Protein AF-A0A357FZE7-F1 (afdb_monomer_lite)

pLDDT: mean 72.86, std 17.56, range [36.0, 97.06]

Structure (mmCIF, N/CA/C/O backbone):
data_AF-A0A357FZE7-F1
#
_entry.id   AF-A0A357FZE7-F1
#
loop_
_atom_site.group_PDB
_atom_site.id
_atom_site.type_symbol
_atom_site.label_atom_id
_atom_site.label_alt_id
_atom_site.label_comp_id
_atom_site.label_asym_id
_atom_site.label_entity_id
_atom_site.label_seq_id
_atom_site.pdbx_PDB_ins_code
_atom_site.Cartn_x
_atom_site.Cartn_y
_atom_site.Cartn_z
_atom_site.occupancy
_atom_site.B_iso_or_equiv
_atom_site.auth_seq_id
_atom_site.auth_comp_id
_atom_site.auth_asym_id
_atom_site.auth_atom_id
_atom_site.pdbx_PDB_model_num
ATOM 1 N N . MET A 1 1 ? 42.987 17.167 9.213 1.00 36.00 1 MET A N 1
ATOM 2 C CA . MET A 1 1 ? 42.864 17.053 7.745 1.00 36.00 1 MET A CA 1
ATOM 3 C C . MET A 1 1 ? 42.059 15.797 7.458 1.00 36.00 1 MET A C 1
ATOM 5 O O . MET A 1 1 ? 42.208 14.826 8.185 1.00 36.00 1 MET A O 1
ATOM 9 N N . VAL A 1 2 ? 41.123 15.927 6.527 1.00 38.34 2 VAL A N 1
ATOM 10 C CA . VAL A 1 2 ? 39.913 15.124 6.297 1.00 38.34 2 VAL A CA 1
ATOM 11 C C . VAL A 1 2 ? 40.168 13.682 5.820 1.00 38.34 2 VAL A C 1
ATOM 13 O O . VAL A 1 2 ? 41.115 13.432 5.087 1.00 38.34 2 VAL A O 1
ATOM 16 N N . ALA A 1 3 ? 39.237 12.813 6.241 1.00 40.69 3 ALA A N 1
ATOM 17 C CA . ALA A 1 3 ? 38.746 11.550 5.673 1.00 40.69 3 ALA A CA 1
ATOM 18 C C . ALA A 1 3 ? 39.696 10.358 5.477 1.00 40.69 3 ALA A C 1
ATOM 20 O O . ALA A 1 3 ? 40.492 10.289 4.544 1.00 40.69 3 ALA A O 1
ATOM 21 N N . GLY A 1 4 ? 39.437 9.317 6.276 1.00 41.00 4 GLY A N 1
ATOM 22 C CA . GLY A 1 4 ? 39.630 7.943 5.838 1.00 41.00 4 GLY A CA 1
ATOM 23 C C . GLY A 1 4 ? 38.726 7.664 4.640 1.00 41.00 4 GLY A C 1
ATOM 24 O O . GLY A 1 4 ? 37.507 7.635 4.771 1.00 41.00 4 GLY A O 1
ATOM 25 N N . SER A 1 5 ? 39.339 7.473 3.475 1.00 43.38 5 SER A N 1
ATOM 26 C CA . SER A 1 5 ? 38.671 6.906 2.306 1.00 43.38 5 SER A CA 1
ATOM 27 C C . SER A 1 5 ? 38.601 5.399 2.513 1.00 43.38 5 SER A C 1
ATOM 29 O O . SER A 1 5 ? 39.506 4.654 2.140 1.00 43.38 5 SER A O 1
ATOM 31 N N . LYS A 1 6 ? 37.562 4.963 3.225 1.00 52.22 6 LYS A N 1
ATOM 32 C CA . LYS A 1 6 ? 37.144 3.568 3.216 1.00 52.22 6 LYS A CA 1
ATOM 33 C C . LYS A 1 6 ? 36.610 3.343 1.807 1.00 52.22 6 LYS A C 1
ATOM 35 O O . LYS A 1 6 ? 35.671 4.020 1.414 1.00 52.22 6 LYS A O 1
ATOM 40 N N . ASN A 1 7 ? 37.313 2.510 1.051 1.00 50.31 7 ASN A N 1
ATOM 41 C CA . ASN A 1 7 ? 36.949 2.063 -0.281 1.00 50.31 7 ASN A CA 1
ATOM 42 C C . ASN A 1 7 ? 35.479 1.618 -0.240 1.00 50.31 7 ASN A C 1
ATOM 44 O O . ASN A 1 7 ? 35.165 0.569 0.319 1.00 50.31 7 ASN A O 1
ATOM 48 N N . GLU A 1 8 ? 34.575 2.465 -0.724 1.00 55.72 8 GLU A N 1
ATOM 49 C CA . GLU A 1 8 ? 33.222 2.062 -1.076 1.00 55.72 8 GLU A CA 1
ATOM 50 C C . GLU A 1 8 ? 33.379 1.252 -2.362 1.00 55.72 8 GLU A C 1
ATOM 52 O O . GLU A 1 8 ? 33.256 1.762 -3.471 1.00 55.72 8 GLU A O 1
ATOM 57 N N . GLU A 1 9 ? 33.787 -0.007 -2.191 1.00 58.22 9 GLU A N 1
ATOM 58 C CA . GLU A 1 9 ? 33.550 -1.061 -3.165 1.00 58.22 9 GLU A CA 1
ATOM 59 C C . GLU A 1 9 ? 32.039 -1.094 -3.381 1.00 58.22 9 GLU A C 1
ATOM 61 O O . GLU A 1 9 ? 31.294 -1.707 -2.615 1.00 58.22 9 GLU A O 1
ATOM 66 N N . GLU A 1 10 ? 31.572 -0.376 -4.405 1.00 56.56 10 GLU A N 1
ATOM 67 C CA . GLU A 1 10 ? 30.361 -0.789 -5.095 1.00 56.56 10 GLU A CA 1
ATOM 68 C C . GLU A 1 10 ? 30.572 -2.277 -5.402 1.00 56.56 10 GLU A C 1
ATOM 70 O O . GLU A 1 10 ? 31.547 -2.605 -6.090 1.00 56.56 10 GLU A O 1
ATOM 75 N N . PRO A 1 11 ? 29.771 -3.184 -4.811 1.00 74.62 11 PRO A N 1
ATOM 76 C CA . PRO A 1 11 ? 30.021 -4.609 -4.935 1.00 74.62 11 PRO A CA 1
ATOM 77 C C . PRO A 1 11 ? 30.108 -4.945 -6.418 1.00 74.62 11 PRO A C 1
ATOM 79 O O . PRO A 1 11 ? 29.255 -4.531 -7.211 1.00 74.62 11 PRO A O 1
ATOM 82 N N . SER A 1 12 ? 31.171 -5.655 -6.800 1.00 82.44 12 SER A N 1
ATOM 83 C CA . SER A 1 12 ? 31.382 -6.013 -8.196 1.00 82.44 12 SER A CA 1
ATOM 84 C C . SER A 1 12 ? 30.166 -6.802 -8.674 1.00 82.44 12 SER A C 1
ATOM 86 O O . SER A 1 12 ? 29.593 -7.605 -7.937 1.00 82.44 12 SER A O 1
ATOM 88 N N . ILE A 1 13 ? 29.753 -6.597 -9.922 1.00 82.56 13 ILE A N 1
ATOM 89 C CA . ILE A 1 13 ? 28.604 -7.285 -10.532 1.00 82.56 13 ILE A CA 1
ATOM 90 C C . ILE A 1 13 ? 28.654 -8.806 -10.320 1.00 82.56 13 ILE A C 1
ATOM 92 O O . ILE A 1 13 ? 27.622 -9.446 -10.134 1.00 82.56 13 ILE A O 1
ATOM 96 N N . GLU A 1 14 ? 29.847 -9.388 -10.278 1.00 87.88 14 GLU A N 1
ATOM 97 C CA . GLU A 1 14 ? 30.052 -10.813 -10.023 1.00 87.88 14 GLU A CA 1
ATOM 98 C C . GLU A 1 14 ? 29.736 -11.213 -8.573 1.00 87.88 14 GLU A C 1
ATOM 100 O O . GLU A 1 14 ? 29.207 -12.299 -8.340 1.00 87.88 14 GLU A O 1
ATOM 105 N N . GLU A 1 15 ? 29.985 -10.335 -7.600 1.00 87.19 15 GLU A N 1
ATOM 106 C CA . GLU A 1 15 ? 29.626 -10.526 -6.189 1.00 87.19 15 GLU A CA 1
ATOM 107 C C . GLU A 1 15 ? 28.119 -10.402 -5.987 1.00 87.19 15 GLU A C 1
ATOM 109 O O . GLU A 1 15 ? 27.525 -11.223 -5.289 1.00 87.19 15 GLU A O 1
ATOM 114 N N . ILE A 1 16 ? 27.483 -9.439 -6.665 1.00 88.50 16 ILE A N 1
ATOM 115 C CA . ILE A 1 16 ? 26.022 -9.284 -6.669 1.00 88.50 16 ILE A CA 1
ATOM 116 C C . ILE A 1 16 ? 25.369 -10.554 -7.235 1.00 88.50 16 ILE A C 1
ATOM 118 O O . ILE A 1 16 ? 24.461 -11.119 -6.622 1.00 88.50 16 ILE A O 1
ATOM 122 N N . LEU A 1 17 ? 25.858 -11.059 -8.371 1.00 89.50 17 LEU A N 1
ATOM 123 C CA . LEU A 1 17 ? 25.337 -12.282 -8.991 1.00 89.50 17 LEU A CA 1
ATOM 124 C C . LEU A 1 17 ? 25.625 -13.534 -8.150 1.00 89.50 17 LEU A C 1
ATOM 126 O O . LEU A 1 17 ? 24.790 -14.439 -8.086 1.00 89.50 17 LEU A O 1
ATOM 130 N N . SER A 1 18 ? 26.770 -13.579 -7.469 1.00 91.00 18 SER A N 1
ATOM 131 C CA . SER A 1 18 ? 27.118 -14.672 -6.555 1.00 91.00 18 SER A CA 1
ATOM 132 C C . SER A 1 18 ? 26.248 -14.663 -5.296 1.00 91.00 18 SER A C 1
ATOM 134 O O . SER A 1 18 ? 25.786 -15.723 -4.876 1.00 91.00 18 SER A O 1
ATOM 136 N N . SER A 1 19 ? 25.950 -13.482 -4.744 1.00 89.75 19 SER A N 1
ATOM 137 C CA . SER A 1 19 ? 25.067 -13.303 -3.586 1.00 89.75 19 SER A CA 1
ATOM 138 C C . SER A 1 19 ? 23.631 -13.728 -3.905 1.00 89.75 19 SER A C 1
ATOM 140 O O . SER A 1 19 ? 23.044 -14.513 -3.163 1.00 89.75 19 SER A O 1
ATOM 142 N N . ILE A 1 20 ? 23.099 -13.326 -5.067 1.00 89.31 20 ILE A N 1
ATOM 143 C CA . ILE A 1 20 ? 21.776 -13.766 -5.540 1.00 89.31 20 ILE A CA 1
ATOM 144 C C . ILE A 1 20 ? 21.744 -15.290 -5.735 1.00 89.31 20 ILE A C 1
ATOM 146 O O . ILE A 1 20 ? 20.798 -15.948 -5.304 1.00 89.31 20 ILE A O 1
ATOM 150 N N . ARG A 1 21 ? 22.783 -15.881 -6.341 1.00 87.88 21 ARG A N 1
ATOM 151 C CA . ARG A 1 21 ? 22.852 -17.335 -6.563 1.00 87.88 21 ARG A CA 1
ATOM 152 C C . ARG A 1 21 ? 22.911 -18.126 -5.254 1.00 87.88 21 ARG A C 1
ATOM 154 O O . ARG A 1 21 ? 22.311 -19.198 -5.175 1.00 87.88 21 ARG A O 1
ATOM 161 N N . GLN A 1 22 ? 23.616 -17.613 -4.248 1.00 87.44 22 GLN A N 1
ATOM 162 C CA . GLN A 1 22 ? 23.701 -18.241 -2.934 1.00 87.44 22 GLN A CA 1
ATOM 163 C C . GLN A 1 22 ? 22.361 -18.181 -2.194 1.00 87.44 22 GLN A C 1
ATOM 165 O O . GLN A 1 22 ? 21.927 -19.212 -1.697 1.00 87.44 22 GLN A O 1
ATOM 170 N N . ILE A 1 23 ? 21.672 -17.032 -2.199 1.00 88.50 23 ILE A N 1
ATOM 171 C CA . ILE A 1 23 ? 20.349 -16.876 -1.565 1.00 88.50 23 ILE A CA 1
ATOM 172 C C . ILE A 1 23 ? 19.327 -17.848 -2.178 1.00 88.50 23 ILE A C 1
ATOM 174 O O . ILE A 1 23 ? 18.590 -18.498 -1.448 1.00 88.50 23 ILE A O 1
ATOM 178 N N . ILE A 1 24 ? 19.313 -18.005 -3.508 1.00 82.81 24 ILE A N 1
ATOM 179 C CA . ILE A 1 24 ? 18.380 -18.922 -4.192 1.00 82.81 24 ILE A CA 1
ATOM 180 C C . ILE A 1 24 ? 18.718 -20.395 -3.911 1.00 82.81 24 ILE A C 1
ATOM 182 O O . ILE A 1 24 ? 17.821 -21.222 -3.791 1.00 82.81 24 ILE A O 1
ATOM 186 N N . SER A 1 25 ? 20.006 -20.736 -3.807 1.00 80.50 25 SER A N 1
ATOM 187 C CA . SER A 1 25 ? 20.424 -22.120 -3.529 1.00 80.50 25 SER A CA 1
ATOM 188 C C . SER A 1 25 ? 20.168 -22.530 -2.073 1.00 80.50 25 SER A C 1
ATOM 190 O O . SER A 1 25 ? 19.956 -23.710 -1.810 1.00 80.50 25 SER A O 1
ATOM 192 N N . ASP A 1 26 ? 20.205 -21.576 -1.140 1.00 75.44 26 ASP A N 1
ATOM 193 C CA . ASP A 1 26 ? 19.901 -21.786 0.282 1.00 75.44 26 ASP A CA 1
ATOM 194 C C . ASP A 1 26 ? 18.382 -21.947 0.517 1.00 75.44 26 ASP A C 1
ATOM 196 O O . ASP A 1 26 ? 17.966 -22.780 1.319 1.00 75.44 26 ASP A O 1
ATOM 200 N N . ASP A 1 27 ? 17.551 -21.229 -0.254 1.00 63.38 27 ASP A N 1
ATOM 201 C CA . ASP A 1 27 ? 16.077 -21.273 -0.180 1.00 63.38 27 ASP A CA 1
ATOM 202 C C . ASP A 1 27 ? 15.467 -22.561 -0.785 1.00 63.38 27 ASP A C 1
ATOM 204 O O . ASP A 1 27 ? 14.473 -23.076 -0.275 1.00 63.38 27 ASP A O 1
ATOM 208 N N . ASP A 1 28 ? 16.085 -23.153 -1.818 1.00 56.41 28 ASP A N 1
ATOM 209 C CA . ASP A 1 28 ? 15.615 -24.412 -2.440 1.00 56.41 28 ASP A CA 1
ATOM 210 C C . ASP A 1 28 ? 15.961 -25.664 -1.596 1.00 56.41 28 ASP A C 1
ATOM 212 O O . ASP A 1 28 ? 15.356 -26.726 -1.743 1.00 56.41 28 ASP A O 1
ATOM 216 N N . ALA A 1 29 ? 16.906 -25.546 -0.653 1.00 50.00 29 ALA A N 1
ATOM 217 C CA . ALA A 1 29 ? 17.348 -26.648 0.209 1.00 50.00 29 ALA A CA 1
ATOM 218 C C . ALA A 1 29 ? 16.436 -26.898 1.429 1.00 50.00 29 ALA A C 1
ATOM 220 O O . ALA A 1 29 ? 16.597 -27.910 2.115 1.00 50.00 29 ALA A O 1
ATOM 221 N N . ALA A 1 30 ? 15.463 -26.018 1.691 1.00 48.31 30 ALA A N 1
ATOM 222 C CA . ALA A 1 30 ? 14.472 -26.183 2.757 1.00 48.31 30 ALA A CA 1
ATOM 223 C C . ALA A 1 30 ? 13.191 -26.917 2.303 1.00 48.31 30 ALA A C 1
ATOM 225 O O . ALA A 1 30 ? 12.226 -27.009 3.063 1.00 48.31 30 ALA A O 1
ATOM 226 N N . ALA A 1 31 ? 13.170 -27.475 1.088 1.00 51.72 31 ALA A N 1
ATOM 227 C CA . ALA A 1 31 ? 12.110 -28.365 0.623 1.00 51.72 31 ALA A CA 1
ATOM 228 C C . ALA A 1 31 ? 12.439 -29.834 0.955 1.00 51.72 31 ALA A C 1
ATOM 230 O O . ALA A 1 31 ? 12.701 -30.659 0.079 1.00 51.72 31 ALA A O 1
ATOM 231 N N . ASP A 1 32 ? 12.416 -30.168 2.245 1.00 49.50 32 ASP A N 1
ATOM 232 C CA . ASP A 1 32 ? 12.336 -31.557 2.706 1.00 49.50 32 ASP A CA 1
ATOM 233 C C . ASP A 1 32 ? 10.997 -32.151 2.204 1.00 49.50 32 ASP A C 1
ATOM 235 O O . ASP A 1 32 ? 9.940 -31.557 2.465 1.00 49.50 32 ASP A O 1
ATOM 239 N N . PRO A 1 33 ? 10.970 -33.269 1.449 1.00 49.94 33 PRO A N 1
ATOM 240 C CA . PRO A 1 33 ? 9.722 -33.884 1.022 1.00 49.94 33 PRO A CA 1
ATOM 241 C C . PRO A 1 33 ? 9.049 -34.535 2.234 1.00 49.94 33 PRO A C 1
ATOM 243 O O . PRO A 1 33 ? 9.217 -35.723 2.514 1.00 49.94 33 PRO A O 1
ATOM 246 N N . SER A 1 34 ? 8.259 -33.745 2.959 1.00 56.22 34 SER A N 1
ATOM 247 C CA . SER A 1 34 ? 7.375 -34.256 4.001 1.00 56.22 34 SER A CA 1
ATOM 248 C C . SER A 1 34 ? 6.474 -35.348 3.397 1.00 56.22 34 SER A C 1
ATOM 250 O O . SER A 1 34 ? 5.883 -35.127 2.333 1.00 56.22 34 SER A O 1
ATOM 252 N N . PRO A 1 35 ? 6.373 -36.543 4.008 1.00 62.03 35 PRO A N 1
ATOM 253 C CA . PRO A 1 35 ? 5.537 -37.610 3.476 1.00 62.03 35 PRO A CA 1
ATOM 254 C C . PRO A 1 35 ? 4.069 -37.155 3.419 1.00 62.03 35 PRO A C 1
ATOM 256 O O . PRO A 1 35 ? 3.614 -36.426 4.304 1.00 62.03 35 PRO A O 1
ATOM 259 N N . PRO A 1 36 ? 3.306 -37.576 2.394 1.00 65.19 36 PRO A N 1
ATOM 260 C CA . PRO A 1 36 ? 1.925 -37.149 2.232 1.00 65.19 36 PRO A CA 1
ATOM 261 C C . PRO A 1 36 ? 1.077 -37.599 3.435 1.00 65.19 36 PRO A C 1
ATOM 263 O O . PRO A 1 36 ? 1.272 -38.712 3.939 1.00 65.19 36 PRO A O 1
ATOM 266 N N . PRO A 1 37 ? 0.118 -36.774 3.894 1.00 67.50 37 PRO A N 1
ATOM 267 C CA . PRO A 1 37 ? -0.802 -37.180 4.945 1.00 67.50 37 PRO A CA 1
ATOM 268 C C . PRO A 1 37 ? -1.643 -38.383 4.479 1.00 67.50 37 PRO A C 1
ATOM 270 O O . PRO A 1 37 ? -1.965 -38.493 3.290 1.00 67.50 37 PRO A O 1
ATOM 273 N N . PRO A 1 38 ? -2.008 -39.305 5.390 1.00 67.62 38 PRO A N 1
ATOM 274 C CA . PRO A 1 38 ? -2.848 -40.445 5.050 1.00 67.62 38 PRO A CA 1
ATOM 275 C C . PRO A 1 38 ? -4.223 -39.980 4.537 1.00 67.62 38 PRO A C 1
ATOM 277 O O . PRO A 1 38 ? -4.701 -38.911 4.931 1.00 67.62 38 PRO A O 1
ATOM 280 N N . PRO A 1 39 ? -4.880 -40.771 3.669 1.00 63.81 39 PRO A N 1
ATOM 281 C CA . PRO A 1 39 ? -6.184 -40.418 3.127 1.00 63.81 39 PRO A CA 1
ATOM 282 C C . PRO A 1 39 ? -7.224 -40.276 4.251 1.00 63.81 39 PRO A C 1
ATOM 284 O O . PRO A 1 39 ? -7.184 -41.041 5.222 1.00 63.81 39 PRO A O 1
ATOM 287 N N . PRO A 1 40 ? -8.174 -39.332 4.130 1.00 57.75 40 PRO A N 1
ATOM 288 C CA . PRO A 1 40 ? -9.241 -39.181 5.107 1.00 57.75 40 PRO A CA 1
ATOM 289 C C . PRO A 1 40 ? -10.099 -40.452 5.144 1.00 57.75 40 PRO A C 1
ATOM 291 O O . PRO A 1 40 ? -10.548 -40.957 4.113 1.00 57.75 40 PRO A O 1
ATOM 294 N N . ALA A 1 41 ? -10.315 -40.974 6.353 1.00 62.47 41 ALA A N 1
ATOM 295 C CA . ALA A 1 41 ? -11.287 -42.027 6.619 1.00 62.47 41 ALA A CA 1
ATOM 296 C C . ALA A 1 41 ? -12.695 -41.583 6.161 1.00 62.47 41 ALA A C 1
ATOM 298 O O . ALA A 1 41 ? -12.981 -40.382 6.172 1.00 62.47 41 ALA A O 1
ATOM 299 N N . PRO A 1 42 ? -13.579 -42.518 5.758 1.00 47.19 42 PRO A N 1
ATOM 300 C CA . PRO A 1 42 ? -14.896 -42.183 5.234 1.00 47.19 42 PRO A CA 1
ATOM 301 C C . PRO A 1 42 ? -15.681 -41.321 6.224 1.00 47.19 42 PRO A C 1
ATOM 303 O O . PRO A 1 42 ? -15.778 -41.637 7.413 1.00 47.19 42 PRO A O 1
ATOM 306 N N . ALA A 1 43 ? -16.217 -40.226 5.688 1.00 50.31 43 ALA A N 1
ATOM 307 C CA . ALA A 1 43 ? -17.066 -39.268 6.365 1.00 50.31 43 ALA A CA 1
ATOM 308 C C . ALA A 1 43 ? -18.157 -39.978 7.177 1.00 50.31 43 ALA A C 1
ATOM 310 O O . ALA A 1 43 ? -18.977 -40.717 6.632 1.00 50.31 43 ALA A O 1
ATOM 311 N N . LYS A 1 44 ? -18.191 -39.714 8.486 1.00 46.28 44 LYS A N 1
ATOM 312 C CA . LYS A 1 44 ? -19.462 -39.751 9.200 1.00 46.28 44 LYS A CA 1
ATOM 313 C C . LYS A 1 44 ? -20.283 -38.592 8.658 1.00 46.28 44 LYS A C 1
ATOM 315 O O . LYS A 1 44 ? -19.882 -37.439 8.777 1.00 46.28 44 LYS A O 1
ATOM 320 N N . GLU A 1 45 ? -21.402 -38.936 8.040 1.00 54.56 45 GLU A N 1
ATOM 321 C CA . GLU A 1 45 ? -22.525 -38.041 7.819 1.00 54.56 45 GLU A CA 1
ATOM 322 C C . GLU A 1 45 ? -22.971 -37.508 9.189 1.00 54.56 45 GLU A C 1
ATOM 324 O O . GLU A 1 45 ? -23.748 -38.144 9.898 1.00 54.56 45 GLU A O 1
ATOM 329 N N . GLU A 1 46 ? -22.433 -36.364 9.605 1.00 48.50 46 GLU A N 1
ATOM 330 C CA . GLU A 1 46 ? -23.153 -35.499 10.527 1.00 48.50 46 GLU A CA 1
ATOM 331 C C . GLU A 1 46 ? -24.031 -34.603 9.669 1.00 48.50 46 GLU A C 1
ATOM 333 O O . GLU A 1 46 ? -23.565 -33.823 8.838 1.00 48.50 46 GLU A O 1
ATOM 338 N N . SER A 1 47 ? -25.328 -34.842 9.823 1.00 43.47 47 SER A N 1
ATOM 339 C CA . SER A 1 47 ? -26.429 -34.099 9.247 1.00 43.47 47 SER A CA 1
ATOM 340 C C . SER A 1 47 ? -26.108 -32.614 9.184 1.00 43.47 47 SER A C 1
ATOM 342 O O . SER A 1 47 ? -25.970 -31.947 10.209 1.00 43.47 47 SER A O 1
ATOM 344 N N . VAL A 1 48 ? -26.043 -32.113 7.955 1.00 44.16 48 VAL A N 1
ATOM 345 C CA . VAL A 1 48 ? -26.251 -30.708 7.655 1.00 44.16 48 VAL A CA 1
ATOM 346 C C . VAL A 1 48 ? -27.592 -30.349 8.288 1.00 44.16 48 VAL A C 1
ATOM 348 O O . VAL A 1 48 ? -28.639 -30.710 7.751 1.00 44.16 48 VAL A O 1
ATOM 351 N N . ASP A 1 49 ? -27.582 -29.659 9.428 1.00 46.47 49 ASP A N 1
ATOM 352 C CA . ASP A 1 49 ? -28.746 -28.887 9.850 1.00 46.47 49 ASP A CA 1
ATOM 353 C C . ASP A 1 49 ? -28.783 -27.654 8.944 1.00 46.47 49 ASP A C 1
ATOM 355 O O . ASP A 1 49 ? -28.440 -26.528 9.302 1.00 46.47 49 ASP A O 1
ATOM 359 N N . ALA A 1 50 ? -29.106 -27.926 7.679 1.00 49.75 50 ALA A N 1
ATOM 360 C CA . ALA A 1 50 ? -29.603 -26.958 6.735 1.00 49.75 50 ALA A CA 1
ATOM 361 C C . ALA A 1 50 ? -30.978 -26.565 7.261 1.00 49.75 50 ALA A C 1
ATOM 363 O O . ALA A 1 50 ? -32.010 -27.062 6.816 1.00 49.75 50 ALA A O 1
ATOM 364 N N . ILE A 1 51 ? -30.979 -25.684 8.256 1.00 47.75 51 ILE A N 1
ATOM 365 C CA . ILE A 1 51 ? -32.156 -24.911 8.593 1.00 47.75 51 ILE A CA 1
ATOM 366 C C . ILE A 1 51 ? -32.416 -24.057 7.354 1.00 47.75 51 ILE A C 1
ATOM 368 O O . ILE A 1 51 ? -31.792 -23.016 7.144 1.00 47.75 51 ILE A O 1
ATOM 372 N N . GLU A 1 52 ? -33.292 -24.542 6.479 1.00 46.28 52 GLU A N 1
ATOM 373 C CA . GLU A 1 52 ? -33.852 -23.765 5.389 1.00 46.28 52 GLU A CA 1
ATOM 374 C C . GLU A 1 52 ? -34.537 -22.533 6.000 1.00 46.28 52 GLU A C 1
ATOM 376 O O . GLU A 1 52 ? -35.686 -22.577 6.444 1.00 46.28 52 GLU A O 1
ATOM 381 N N . LEU A 1 53 ? -33.831 -21.399 6.015 1.00 53.69 53 LEU A N 1
ATOM 382 C CA . LEU A 1 53 ? -34.376 -20.069 6.303 1.00 53.69 53 LEU A CA 1
ATOM 383 C C . LEU A 1 53 ? -35.292 -19.590 5.155 1.00 53.69 53 LEU A C 1
ATOM 3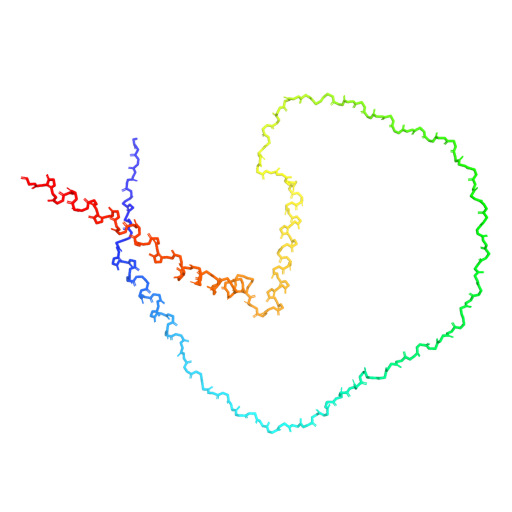85 O O . LEU A 1 53 ? -35.190 -18.470 4.660 1.00 53.69 53 LEU A O 1
ATOM 389 N N . THR A 1 54 ? -36.212 -20.439 4.706 1.00 54.16 54 THR A N 1
ATOM 390 C CA . THR A 1 54 ? -37.336 -20.051 3.843 1.00 54.16 54 THR A CA 1
ATOM 391 C C . THR A 1 54 ? -38.611 -19.813 4.651 1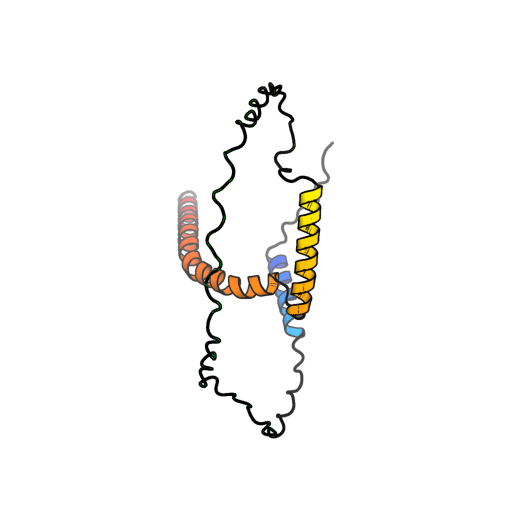.00 54.16 54 THR A C 1
ATOM 393 O O . THR A 1 54 ? -39.573 -19.245 4.130 1.00 54.16 54 THR A O 1
ATOM 396 N N . GLN A 1 55 ? -38.618 -20.131 5.950 1.00 54.00 55 GLN A N 1
ATOM 397 C CA . GLN A 1 55 ? -39.686 -19.696 6.844 1.00 54.00 55 GLN A CA 1
ATOM 398 C C . GLN A 1 55 ? -39.504 -18.226 7.211 1.00 54.00 55 GLN A C 1
ATOM 400 O O . GLN A 1 55 ? -38.853 -17.851 8.185 1.00 54.00 55 GLN A O 1
ATOM 405 N N . ARG A 1 56 ? -40.140 -17.375 6.407 1.00 51.31 56 ARG A N 1
ATOM 406 C CA . ARG A 1 56 ? -40.507 -16.018 6.793 1.00 51.31 56 ARG A CA 1
ATOM 407 C C . ARG A 1 56 ? -41.316 -16.095 8.087 1.00 51.31 56 ARG A C 1
ATOM 409 O O . ARG A 1 56 ? -42.507 -16.386 8.053 1.00 51.31 56 ARG A O 1
ATOM 416 N N . VAL A 1 57 ? -40.673 -15.826 9.219 1.00 60.41 57 VAL A N 1
ATOM 417 C CA . VAL A 1 57 ? -41.377 -15.528 10.465 1.00 60.41 57 VAL A CA 1
ATOM 418 C C . VAL A 1 57 ? -42.171 -14.253 10.205 1.00 60.41 57 VAL A C 1
ATOM 420 O O . VAL A 1 57 ? -41.608 -13.169 10.060 1.00 60.41 57 VAL A O 1
ATOM 423 N N . GLU A 1 58 ? -43.483 -14.396 10.052 1.00 53.16 58 GLU A N 1
ATOM 424 C CA . GLU A 1 58 ? -44.402 -13.273 10.119 1.00 53.16 58 GLU A CA 1
ATOM 425 C C . GLU A 1 58 ? -44.345 -12.769 11.566 1.00 53.16 58 GLU A C 1
ATOM 427 O O . GLU A 1 58 ? -44.679 -13.524 12.481 1.00 53.16 58 GLU A O 1
ATOM 432 N N . PRO A 1 59 ? -43.841 -11.551 11.830 1.00 49.47 59 PRO A N 1
ATOM 433 C CA . PRO A 1 59 ? -43.860 -11.045 13.187 1.00 49.47 59 PRO A CA 1
ATOM 434 C C . PRO A 1 59 ? -45.328 -10.874 13.571 1.00 49.47 59 PRO A C 1
ATOM 436 O O . PRO A 1 59 ? -46.035 -10.080 12.945 1.00 49.47 59 PRO A O 1
ATOM 439 N N . GLU A 1 60 ? -45.790 -11.612 14.586 1.00 54.00 60 GLU A N 1
ATOM 440 C CA . GLU A 1 60 ? -47.084 -11.352 15.208 1.00 54.00 60 GLU A CA 1
ATOM 441 C C . GLU A 1 60 ? -47.134 -9.862 15.558 1.00 54.00 60 GLU A C 1
ATOM 443 O O . GLU A 1 60 ? -46.417 -9.367 16.435 1.00 54.00 60 GLU A O 1
ATOM 448 N N . ARG A 1 61 ? -47.957 -9.116 14.814 1.00 58.69 61 ARG A N 1
ATOM 449 C CA . ARG A 1 61 ? -48.216 -7.705 15.071 1.00 58.69 61 ARG A CA 1
ATOM 450 C C . ARG A 1 61 ? -48.959 -7.619 16.389 1.00 58.69 61 ARG A C 1
ATOM 452 O O . ARG A 1 61 ? -50.187 -7.624 16.431 1.00 58.69 61 ARG A O 1
ATOM 459 N N . LYS A 1 62 ? -48.208 -7.496 17.478 1.00 58.12 62 LYS A N 1
ATOM 460 C CA . LYS A 1 62 ? -48.741 -6.976 18.727 1.00 58.12 62 LYS A CA 1
ATOM 461 C C . LYS A 1 62 ? -49.363 -5.623 18.389 1.00 58.12 62 LYS A C 1
ATOM 463 O O . LYS A 1 62 ? -48.676 -4.749 17.858 1.00 58.12 62 LYS A O 1
ATOM 468 N N . ALA A 1 63 ? -50.672 -5.496 18.603 1.00 65.38 63 ALA A N 1
ATOM 469 C CA . ALA A 1 63 ? -51.394 -4.258 18.350 1.00 65.38 63 ALA A CA 1
ATOM 470 C C . ALA A 1 63 ? -50.622 -3.095 18.987 1.00 65.38 63 ALA A C 1
ATOM 472 O O . ALA A 1 63 ? -50.276 -3.149 20.170 1.00 65.38 63 ALA A O 1
ATOM 473 N N . ALA A 1 64 ? -50.291 -2.092 18.172 1.00 63.50 64 ALA A N 1
ATOM 474 C CA . ALA A 1 64 ? -49.559 -0.928 18.636 1.00 63.50 64 ALA A CA 1
ATOM 475 C C . ALA A 1 64 ? -50.352 -0.260 19.776 1.00 63.50 64 ALA A C 1
ATOM 477 O O . ALA A 1 64 ? -51.572 -0.108 19.648 1.00 63.50 64 ALA A O 1
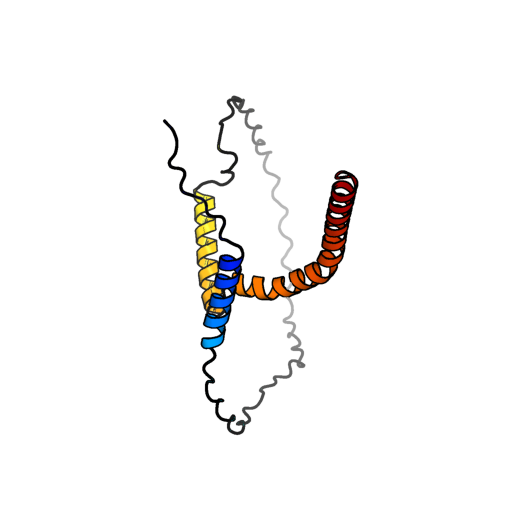ATOM 478 N N . PRO A 1 65 ? -49.705 0.127 20.890 1.00 70.38 65 PRO A N 1
ATOM 479 C CA . PRO A 1 65 ? -50.370 0.932 21.904 1.00 70.38 65 PRO A CA 1
ATOM 480 C C . PRO A 1 65 ? -50.870 2.244 21.272 1.00 70.38 65 PRO A C 1
ATOM 482 O O . PRO A 1 65 ? -50.242 2.740 20.329 1.00 70.38 65 PRO A O 1
ATOM 485 N N . PRO A 1 66 ? -51.999 2.807 21.745 1.00 76.00 66 PRO A N 1
ATOM 486 C CA . PRO A 1 66 ? -52.516 4.060 21.209 1.00 76.00 66 PRO A CA 1
ATOM 487 C C . PRO A 1 66 ? -51.455 5.166 21.325 1.00 76.00 66 PRO A C 1
ATOM 489 O O . PRO A 1 66 ? -50.657 5.150 22.269 1.00 76.00 66 PRO A O 1
ATOM 492 N N . PRO A 1 67 ? -51.423 6.117 20.374 1.00 77.12 67 PRO A N 1
ATOM 493 C CA . PRO A 1 67 ? -50.426 7.175 20.383 1.00 77.12 67 PRO A CA 1
ATOM 494 C C . PRO A 1 67 ? -50.522 7.986 21.685 1.00 77.12 67 PRO A C 1
ATOM 496 O O . PRO A 1 67 ? -51.634 8.247 22.161 1.00 77.12 67 PRO A O 1
ATOM 499 N N . PRO A 1 68 ? -49.381 8.387 22.273 1.00 78.50 68 PRO A N 1
ATOM 500 C CA . PRO A 1 68 ? -49.386 9.249 23.445 1.00 78.50 68 PRO A CA 1
ATOM 501 C C . PRO A 1 68 ? -50.071 10.587 23.112 1.00 78.50 68 PRO A C 1
ATOM 503 O O . PRO A 1 68 ? -50.021 11.029 21.958 1.00 78.50 68 PRO A O 1
ATOM 506 N N . PRO A 1 69 ? -50.716 11.244 24.096 1.00 80.50 69 PRO A N 1
ATOM 507 C CA . PRO A 1 69 ? -51.308 12.558 23.882 1.00 80.50 69 PRO A CA 1
ATOM 508 C C . PRO A 1 69 ? -50.243 13.551 23.389 1.00 80.50 69 PRO A C 1
ATOM 510 O O . PRO A 1 69 ? -49.063 13.399 23.729 1.00 80.50 69 PRO A O 1
ATOM 513 N N . PRO A 1 70 ? -50.634 14.563 22.591 1.00 80.69 70 PRO A N 1
ATOM 514 C CA . PRO A 1 70 ? -49.691 15.546 22.084 1.00 80.69 70 PRO A CA 1
ATOM 515 C C . PRO A 1 70 ? -48.964 16.227 23.252 1.00 80.69 70 PRO A C 1
ATOM 517 O O . PRO A 1 70 ? -49.591 16.502 24.283 1.00 80.69 70 PRO A O 1
ATOM 520 N N . PRO A 1 71 ? -47.652 16.489 23.117 1.00 79.94 71 PRO A N 1
ATOM 521 C CA . PRO A 1 71 ? -46.896 17.159 24.161 1.00 79.94 71 PRO A CA 1
ATOM 522 C C . PRO A 1 71 ? -47.507 18.540 24.444 1.00 79.94 71 PRO A C 1
ATOM 524 O O . PRO A 1 71 ? -48.025 19.180 23.520 1.00 79.94 71 PRO A O 1
ATOM 527 N N . PRO A 1 72 ? -47.463 19.018 25.702 1.00 80.31 72 PRO A N 1
ATOM 528 C CA . PRO A 1 72 ? -47.890 20.375 26.014 1.00 80.31 72 PRO A CA 1
ATOM 529 C C . PRO A 1 72 ? -47.104 21.381 25.157 1.00 80.31 72 PRO A C 1
ATOM 531 O O . PRO A 1 72 ? -45.956 21.101 24.788 1.00 80.31 72 PRO A O 1
ATOM 534 N N . PRO A 1 73 ? -47.699 22.542 24.822 1.00 80.12 73 PRO A N 1
ATOM 535 C CA . PRO A 1 73 ? -47.006 23.558 24.044 1.00 80.12 73 PRO A CA 1
ATOM 536 C C . PRO A 1 73 ? -45.683 23.927 24.731 1.00 80.12 73 PRO A C 1
ATOM 538 O O . PRO A 1 73 ? -45.634 23.985 25.966 1.00 80.12 73 PRO A O 1
ATOM 541 N N . PRO A 1 74 ? -44.607 24.150 23.956 1.00 79.00 74 PRO A N 1
ATOM 542 C CA . PRO A 1 74 ? -43.309 24.470 24.524 1.00 79.00 74 PRO A CA 1
ATOM 543 C C . PRO A 1 74 ? -43.415 25.736 25.389 1.00 79.00 74 PRO A C 1
ATOM 545 O O . PRO A 1 74 ? -44.164 26.655 25.035 1.00 79.00 74 PRO A O 1
ATOM 548 N N . PRO A 1 75 ? -42.688 25.807 26.519 1.00 79.62 75 PRO A N 1
ATOM 549 C CA . PRO A 1 75 ? -42.616 27.035 27.299 1.00 79.62 75 PRO A CA 1
ATOM 550 C C . PRO A 1 75 ? -42.114 28.186 26.411 1.00 79.62 75 PRO A C 1
ATOM 552 O O . PRO A 1 75 ? -41.368 27.934 25.456 1.00 79.62 75 PRO A O 1
ATOM 555 N N . PRO A 1 76 ? -42.510 29.443 26.694 1.00 77.81 76 PRO A N 1
ATOM 556 C CA . PRO A 1 76 ? -42.022 30.589 25.938 1.00 77.81 76 PRO A CA 1
ATOM 557 C C . PRO A 1 76 ? -40.488 30.580 25.922 1.00 77.81 76 PRO A C 1
ATOM 559 O O . PRO A 1 76 ? -39.875 30.189 26.924 1.00 77.81 76 PRO A O 1
ATOM 562 N N . PRO A 1 77 ? -39.860 30.971 24.798 1.00 75.12 77 PRO A N 1
ATOM 563 C CA . PRO A 1 77 ? -38.413 30.945 24.685 1.00 75.12 77 PRO A CA 1
ATOM 564 C C . PRO A 1 77 ? -37.799 31.762 25.830 1.00 75.12 77 PRO A C 1
ATOM 566 O O . PRO A 1 77 ? -38.315 32.839 26.154 1.00 75.12 77 PRO A O 1
ATOM 569 N N . PRO A 1 78 ? -36.723 31.266 26.467 1.00 72.88 78 PRO A N 1
ATOM 570 C CA . PRO A 1 78 ? -35.997 32.058 27.448 1.00 72.88 78 PRO A CA 1
ATOM 571 C C . PRO A 1 78 ? -35.545 33.374 26.794 1.00 72.88 78 PRO A C 1
ATOM 573 O O . PRO A 1 78 ? -35.293 33.384 25.582 1.00 72.88 78 PRO A O 1
ATOM 576 N N . PRO A 1 79 ? -35.436 34.481 27.557 1.00 75.06 79 PRO A N 1
ATOM 577 C CA . PRO A 1 79 ? -34.864 35.712 27.022 1.00 75.06 79 PRO A CA 1
ATOM 578 C C . PRO A 1 79 ? -33.511 35.387 26.372 1.00 75.06 79 PRO A C 1
ATOM 580 O O . PRO A 1 79 ? -32.827 34.482 26.868 1.00 75.06 79 PRO A O 1
ATOM 583 N N . PRO A 1 80 ? -33.136 36.066 25.270 1.00 67.38 80 PRO A N 1
ATOM 584 C CA . PRO A 1 80 ? -31.906 35.769 24.551 1.00 67.38 80 PRO A CA 1
ATOM 585 C C . PRO A 1 80 ? -30.747 35.689 25.541 1.00 67.38 80 PRO A C 1
ATOM 587 O O . PRO A 1 80 ? -30.413 36.676 26.197 1.00 67.38 80 PRO A O 1
ATOM 590 N N . LYS A 1 81 ? -30.176 34.490 25.700 1.00 64.81 81 LYS A N 1
ATOM 591 C CA . LYS A 1 81 ? -28.875 34.357 26.346 1.00 64.81 81 LYS A CA 1
ATOM 592 C C . LYS A 1 81 ? -27.926 35.167 25.481 1.00 64.81 81 LYS A C 1
ATOM 594 O O . LYS A 1 81 ? -27.905 34.947 24.271 1.00 64.81 81 LYS A O 1
ATOM 599 N N . GLU A 1 82 ? -27.230 36.115 26.098 1.00 63.84 82 GLU A N 1
ATOM 600 C CA . GLU A 1 82 ? -26.179 36.890 25.450 1.00 63.84 82 GLU A CA 1
ATOM 601 C C . GLU A 1 82 ? -25.338 35.937 24.599 1.00 63.84 82 GLU A C 1
ATOM 603 O O . GLU A 1 82 ? -24.795 34.947 25.101 1.00 63.84 82 GLU A O 1
ATOM 608 N N . GLU A 1 83 ? -25.316 36.196 23.290 1.00 56.50 83 GLU A N 1
ATOM 609 C CA . GLU A 1 83 ? -24.378 35.559 22.379 1.00 56.50 83 GLU A CA 1
ATOM 610 C C . GLU A 1 83 ? -22.988 35.663 23.013 1.00 56.50 83 GLU A C 1
ATOM 612 O O . GLU A 1 83 ? -22.672 36.707 23.599 1.00 56.50 83 GLU A O 1
ATOM 617 N N . PRO A 1 84 ? -22.149 34.615 22.945 1.00 56.69 84 PRO A N 1
ATOM 618 C CA . PRO A 1 84 ? -20.778 34.750 23.393 1.00 56.69 84 PRO A CA 1
ATOM 619 C C . PRO A 1 84 ? -20.196 35.930 22.622 1.00 56.69 84 PRO A C 1
ATOM 621 O O . PRO A 1 84 ? -20.062 35.863 21.398 1.00 56.69 84 PRO A O 1
ATOM 624 N N . LYS A 1 85 ? -19.912 37.034 23.331 1.00 56.91 85 LYS A N 1
ATOM 625 C CA . LYS A 1 85 ? -19.127 38.141 22.795 1.00 56.91 85 LYS A CA 1
ATOM 626 C C . LYS A 1 85 ? -17.962 37.487 22.086 1.00 56.91 85 LYS A C 1
ATOM 628 O O . LYS A 1 85 ? -17.191 36.772 22.729 1.00 56.91 85 LYS A O 1
ATOM 633 N N . ARG A 1 86 ? -17.917 37.681 20.764 1.00 57.47 86 ARG A N 1
ATOM 634 C CA . ARG A 1 86 ? -16.766 37.417 19.911 1.00 57.47 86 ARG A CA 1
ATOM 635 C C . ARG A 1 86 ? -15.536 37.662 20.769 1.00 57.47 86 ARG A C 1
ATOM 637 O O . ARG A 1 86 ? -15.303 38.796 21.186 1.00 57.47 86 ARG A O 1
ATOM 644 N N . ARG A 1 87 ? -14.861 36.566 21.124 1.00 52.44 87 ARG A N 1
ATOM 645 C CA . ARG A 1 87 ? -13.621 36.598 21.887 1.00 52.44 87 ARG A CA 1
ATOM 646 C C . ARG A 1 87 ? -12.746 37.599 21.149 1.00 52.44 87 ARG A C 1
ATOM 648 O O . ARG A 1 87 ? -12.596 37.471 19.933 1.00 52.44 87 ARG A O 1
ATOM 655 N N . GLU A 1 88 ? -12.340 38.644 21.860 1.00 58.84 88 GLU A N 1
ATOM 656 C CA . GLU A 1 88 ? -11.476 39.695 21.339 1.00 58.84 88 GLU A CA 1
ATOM 657 C C . GLU A 1 88 ? -10.366 39.032 20.530 1.00 58.84 88 GLU A C 1
ATOM 659 O O . GLU A 1 88 ? -9.828 38.002 20.949 1.00 58.84 88 GLU A O 1
ATOM 664 N N . GLU A 1 89 ? -10.114 39.564 19.335 1.00 53.84 89 GLU A N 1
ATOM 665 C CA . GLU A 1 89 ? -9.002 39.149 18.495 1.00 53.84 89 GLU A CA 1
ATOM 666 C C . GLU A 1 89 ? -7.751 39.206 19.368 1.00 53.84 89 GLU A C 1
ATOM 668 O O . GLU A 1 89 ? -7.243 40.278 19.694 1.00 53.84 89 GLU A O 1
ATOM 673 N N . VAL A 1 90 ? -7.300 38.035 19.823 1.00 53.03 90 VAL A N 1
ATOM 674 C CA . VAL A 1 90 ? -5.962 37.888 20.364 1.00 53.03 90 VAL A CA 1
ATOM 675 C C . VAL A 1 90 ? -5.088 38.270 19.191 1.00 53.03 90 VAL A C 1
ATOM 677 O O . VAL A 1 90 ? -5.041 37.553 18.192 1.00 53.03 90 VAL A O 1
ATOM 680 N N . VAL A 1 91 ? -4.481 39.449 19.282 1.00 51.84 91 VAL A N 1
ATOM 681 C CA . VAL A 1 91 ? -3.382 39.835 18.414 1.00 51.84 91 VAL A CA 1
ATOM 682 C C . VAL A 1 91 ? -2.337 38.754 18.640 1.00 51.84 91 VAL A C 1
ATOM 684 O O . VAL A 1 91 ? -1.657 38.736 19.664 1.00 51.84 91 VAL A O 1
ATOM 687 N N . VAL A 1 92 ? -2.314 37.772 17.742 1.00 50.25 92 VAL A N 1
ATOM 688 C CA . VAL A 1 92 ? -1.225 36.818 17.652 1.00 50.25 92 VAL A CA 1
ATOM 689 C C . VAL A 1 92 ? -0.023 37.686 17.325 1.00 50.25 92 VAL A C 1
ATOM 691 O O . VAL A 1 92 ? 0.037 38.291 16.254 1.00 50.25 92 VAL A O 1
ATOM 694 N N . ASP A 1 93 ? 0.883 37.827 18.288 1.00 52.75 93 ASP A N 1
ATOM 695 C CA . ASP A 1 93 ? 2.241 38.238 17.981 1.00 52.75 93 ASP A CA 1
ATOM 696 C C . ASP A 1 93 ? 2.733 37.242 16.928 1.00 52.75 93 ASP A C 1
ATOM 698 O O . ASP A 1 93 ? 2.876 36.056 17.221 1.00 52.75 93 ASP A O 1
ATOM 702 N N . LEU A 1 94 ? 2.895 37.702 15.684 1.00 51.12 94 LEU A N 1
ATOM 703 C CA . LEU A 1 94 ? 3.441 36.943 14.552 1.00 51.12 94 LEU A CA 1
ATOM 704 C C . LEU A 1 94 ? 4.942 36.702 14.757 1.00 51.12 94 LEU A C 1
ATOM 706 O O . LEU A 1 94 ? 5.752 36.860 13.846 1.00 51.12 94 LEU A O 1
ATOM 710 N N . ARG A 1 95 ? 5.336 36.341 15.974 1.00 54.09 95 ARG A N 1
ATOM 711 C CA . ARG A 1 95 ? 6.593 35.669 16.190 1.00 54.09 95 ARG A CA 1
ATOM 712 C C . ARG A 1 95 ? 6.342 34.248 15.740 1.00 54.09 95 ARG A C 1
ATOM 714 O O . ARG A 1 95 ? 5.769 33.474 16.496 1.00 54.09 95 ARG A O 1
ATOM 721 N N . GLU A 1 96 ? 6.687 33.972 14.483 1.00 50.16 96 GLU A N 1
ATOM 722 C CA . GLU A 1 96 ? 6.800 32.615 13.961 1.00 50.16 96 GLU A CA 1
ATOM 723 C C . GLU A 1 96 ? 7.527 31.795 15.025 1.00 50.16 96 GLU A C 1
ATOM 725 O O . GLU A 1 96 ? 8.704 32.062 15.299 1.00 50.16 96 GLU A O 1
ATOM 730 N N . PRO A 1 97 ? 6.849 30.860 15.705 1.00 52.25 97 PRO A N 1
ATOM 731 C CA . PRO A 1 97 ? 7.612 29.800 16.288 1.00 52.25 97 PRO A CA 1
ATOM 732 C C . PRO A 1 97 ? 8.075 29.000 15.067 1.00 52.25 97 PRO A C 1
ATOM 734 O O . PRO A 1 97 ? 7.266 28.539 14.259 1.00 52.25 97 PRO A O 1
ATOM 737 N N . GLU A 1 98 ? 9.385 28.915 14.868 1.00 54.66 98 GLU A N 1
ATOM 738 C CA . GLU A 1 98 ? 9.956 27.811 14.106 1.00 54.66 98 GLU A CA 1
ATOM 739 C C . GLU A 1 98 ? 9.619 26.533 14.899 1.00 54.66 98 GLU A C 1
ATOM 741 O O . GLU A 1 98 ? 10.457 25.999 15.614 1.00 54.66 98 GLU A O 1
ATOM 746 N N . GLU A 1 99 ? 8.347 26.121 14.908 1.00 56.66 99 GLU A N 1
ATOM 747 C CA . GLU A 1 99 ? 7.965 24.779 15.321 1.00 56.66 99 GLU A CA 1
ATOM 748 C C . GLU A 1 99 ? 8.194 23.907 14.102 1.00 56.66 99 GLU A C 1
ATOM 750 O O . GLU A 1 99 ? 7.704 24.201 13.007 1.00 56.66 99 GLU A O 1
ATOM 755 N N . ASP A 1 100 ? 9.003 22.875 14.302 1.00 55.91 100 ASP A N 1
ATOM 756 C CA . ASP A 1 100 ? 9.295 21.838 13.336 1.00 55.91 100 ASP A CA 1
ATOM 757 C C . ASP A 1 100 ? 8.019 21.455 12.572 1.00 55.91 100 ASP A C 1
ATOM 759 O O . ASP A 1 100 ? 7.087 20.867 13.121 1.00 55.91 100 ASP A O 1
ATOM 763 N N . MET A 1 101 ? 7.989 21.782 11.276 1.00 54.06 101 MET A N 1
ATOM 764 C CA . MET A 1 101 ? 6.911 21.451 10.330 1.00 54.06 101 MET A CA 1
ATOM 765 C C . MET A 1 101 ? 6.624 19.940 10.228 1.00 54.06 101 MET A C 1
ATOM 767 O O . MET A 1 101 ? 5.679 19.532 9.551 1.00 54.06 101 MET A O 1
ATOM 771 N N . ASP A 1 102 ? 7.430 19.124 10.902 1.00 62.75 102 ASP A N 1
ATOM 772 C CA . ASP A 1 102 ? 7.295 17.681 11.019 1.00 62.75 102 ASP A CA 1
ATOM 773 C C . ASP A 1 102 ? 6.319 17.265 12.139 1.00 62.75 102 ASP A C 1
ATOM 775 O O . ASP A 1 102 ? 5.731 16.185 12.066 1.00 62.75 102 ASP A O 1
ATOM 779 N N . SER A 1 103 ? 6.072 18.118 13.143 1.00 70.06 103 SER A N 1
ATOM 780 C CA . SER A 1 103 ? 5.237 17.789 14.308 1.00 70.06 103 SER A CA 1
ATOM 781 C C . SER A 1 103 ? 3.877 18.491 14.260 1.00 70.06 103 SER A C 1
ATOM 783 O O . SER A 1 103 ? 3.586 19.444 14.978 1.00 70.06 103 SER A O 1
ATOM 785 N N . ILE A 1 104 ? 3.004 18.006 13.373 1.00 83.88 104 ILE A N 1
ATOM 786 C CA . ILE A 1 104 ? 1.600 18.460 13.284 1.00 83.88 104 ILE A CA 1
ATOM 787 C C . ILE A 1 104 ? 0.733 17.792 14.373 1.00 83.88 104 ILE A C 1
ATOM 789 O O . ILE A 1 104 ? -0.387 18.223 14.660 1.00 83.88 104 ILE A O 1
ATOM 793 N N . LEU A 1 105 ? 1.238 16.724 14.996 1.00 86.62 105 LEU A N 1
ATOM 794 C CA . LEU A 1 105 ? 0.555 15.984 16.049 1.00 86.62 105 LEU A CA 1
ATOM 795 C C . LEU A 1 105 ? 1.136 16.346 17.411 1.00 86.62 105 LEU A C 1
ATOM 797 O O . LEU A 1 105 ? 2.338 16.515 17.574 1.00 86.62 105 LEU A O 1
ATOM 801 N N . THR A 1 106 ? 0.274 16.418 18.421 1.00 90.62 106 THR A N 1
ATOM 802 C CA . THR A 1 106 ? 0.756 16.469 19.800 1.00 90.62 106 THR A CA 1
ATOM 803 C C . THR A 1 106 ? 1.379 15.128 20.172 1.00 90.62 106 THR A C 1
ATOM 805 O O . THR A 1 106 ? 0.870 14.078 19.779 1.00 90.62 106 THR A O 1
ATOM 808 N N . GLU A 1 107 ? 2.421 15.151 21.003 1.00 88.81 107 GLU A N 1
ATOM 809 C CA . GLU A 1 107 ? 3.105 13.946 21.503 1.00 88.81 107 GLU A CA 1
ATOM 810 C C . GLU A 1 107 ? 2.117 12.923 22.103 1.00 88.81 107 GLU A C 1
ATOM 812 O O . GLU A 1 107 ? 2.246 11.712 21.933 1.00 88.81 107 GLU A O 1
ATOM 817 N N . THR A 1 108 ? 1.053 13.398 22.754 1.00 91.31 108 THR A N 1
ATOM 818 C CA . THR A 1 108 ? -0.026 12.543 23.268 1.00 91.31 108 THR A CA 1
ATOM 819 C C . THR A 1 108 ? -0.823 11.855 22.158 1.00 91.31 108 THR A C 1
ATOM 821 O O . THR A 1 108 ? -1.167 10.682 22.290 1.00 91.31 108 THR A O 1
ATOM 824 N N . ALA A 1 109 ? -1.151 12.569 21.077 1.00 89.75 109 ALA A N 1
ATOM 825 C CA . ALA A 1 109 ? -1.885 12.006 19.946 1.00 89.75 109 ALA A CA 1
ATOM 826 C C . ALA A 1 109 ? -1.026 11.006 19.159 1.00 89.75 109 ALA A C 1
ATOM 828 O O . ALA A 1 109 ? -1.533 9.971 18.731 1.00 89.75 109 ALA A O 1
ATOM 829 N N . GLU A 1 110 ? 0.269 11.289 19.020 1.00 91.00 110 GLU A N 1
ATOM 830 C CA . GLU A 1 110 ? 1.241 10.391 18.396 1.00 91.00 110 GLU A CA 1
ATOM 831 C C . GLU A 1 110 ? 1.383 9.080 19.181 1.00 91.00 110 GLU A C 1
ATOM 833 O O . GLU A 1 110 ? 1.206 7.997 18.619 1.00 91.00 110 GLU A O 1
ATOM 838 N N . ASN A 1 111 ? 1.594 9.163 20.497 1.00 93.56 111 ASN A N 1
ATOM 839 C CA . ASN A 1 111 ? 1.698 7.984 21.357 1.00 93.56 111 ASN A CA 1
ATOM 840 C C . ASN A 1 111 ? 0.411 7.144 21.357 1.00 93.56 111 ASN A C 1
ATOM 842 O O . ASN A 1 111 ? 0.479 5.920 21.256 1.00 93.56 111 ASN A O 1
ATOM 846 N N . ALA A 1 112 ? -0.763 7.784 21.396 1.00 94.31 112 ALA A N 1
ATOM 847 C CA . ALA A 1 112 ? -2.042 7.079 21.319 1.00 94.31 112 ALA A CA 1
ATOM 848 C C . ALA A 1 112 ? -2.241 6.367 19.967 1.00 94.31 112 ALA A C 1
ATOM 850 O O . ALA A 1 112 ? -2.791 5.266 19.919 1.00 94.31 112 ALA A O 1
ATOM 851 N N . ALA A 1 113 ? -1.781 6.967 18.864 1.00 92.75 113 ALA A N 1
ATOM 852 C CA . ALA A 1 113 ? -1.824 6.332 17.551 1.00 92.75 113 ALA A CA 1
ATOM 853 C C . ALA A 1 113 ? -0.889 5.115 17.491 1.00 92.75 113 ALA A C 1
ATOM 855 O O . ALA A 1 113 ? -1.311 4.049 17.046 1.00 92.75 113 ALA A O 1
ATOM 856 N N . LEU A 1 114 ? 0.349 5.241 17.980 1.00 94.38 114 LEU A N 1
ATOM 857 C CA . LEU A 1 114 ? 1.309 4.133 18.041 1.00 94.38 114 LEU A CA 1
ATOM 858 C C . LEU A 1 114 ? 0.791 2.972 18.905 1.00 94.38 114 LEU A C 1
ATOM 860 O O . LEU A 1 114 ? 0.902 1.808 18.512 1.00 94.38 114 LEU A O 1
ATOM 864 N N . GLU A 1 115 ? 0.162 3.266 20.042 1.00 94.62 115 GLU A N 1
ATOM 865 C CA . GLU A 1 115 ? -0.456 2.255 20.904 1.00 94.62 115 GLU A CA 1
ATOM 866 C C . GLU A 1 115 ? -1.608 1.533 20.183 1.00 94.62 115 GLU A C 1
ATOM 868 O O . GLU A 1 115 ? -1.629 0.303 20.118 1.00 94.62 115 GLU A O 1
ATOM 873 N N . ALA A 1 116 ? -2.505 2.272 19.524 1.00 91.44 116 ALA A N 1
ATOM 874 C CA . ALA A 1 116 ? -3.600 1.679 18.757 1.00 91.44 116 ALA A CA 1
ATOM 875 C C . ALA A 1 116 ? -3.107 0.831 17.567 1.00 91.44 116 ALA A C 1
ATOM 877 O O . ALA A 1 116 ? -3.665 -0.233 17.286 1.00 91.44 116 ALA A O 1
ATOM 878 N N . PHE A 1 117 ? -2.046 1.263 16.875 1.00 90.56 117 PHE A N 1
ATOM 879 C CA . PHE A 1 117 ? -1.449 0.506 15.771 1.00 90.56 117 PHE A CA 1
ATOM 880 C C . PHE A 1 117 ? -0.751 -0.770 16.243 1.00 90.56 117 PHE A C 1
ATOM 882 O O . PHE A 1 117 ? -0.858 -1.799 15.576 1.00 90.56 117 PHE A O 1
ATOM 889 N N . THR A 1 118 ? -0.067 -0.736 17.387 1.00 91.88 118 THR A N 1
ATOM 890 C CA . THR A 1 118 ? 0.579 -1.930 17.957 1.00 91.88 118 THR A CA 1
ATOM 891 C C . THR A 1 118 ? -0.447 -2.925 18.503 1.00 91.88 118 THR A C 1
ATOM 893 O O . THR A 1 118 ? -0.307 -4.126 18.269 1.00 91.88 118 THR A O 1
ATOM 896 N N . GLU A 1 119 ? -1.530 -2.453 19.129 1.00 91.31 119 GLU A N 1
ATOM 897 C CA . GLU A 1 119 ? -2.656 -3.299 19.541 1.00 91.31 119 GLU A CA 1
ATOM 898 C C . GLU A 1 119 ? -3.350 -3.946 18.331 1.00 91.31 119 GLU A C 1
ATOM 900 O O . GLU A 1 119 ? -3.656 -5.143 18.344 1.00 91.31 119 GLU A O 1
ATOM 905 N N . LEU A 1 120 ? -3.563 -3.181 17.255 1.00 85.88 120 LEU A N 1
ATOM 906 C CA . LEU A 1 120 ? -4.114 -3.701 16.005 1.00 85.88 120 LEU A CA 1
ATOM 907 C C . LEU A 1 120 ? -3.181 -4.739 15.373 1.00 85.88 120 LEU A C 1
ATOM 909 O O . LEU A 1 120 ? -3.643 -5.811 14.990 1.00 85.88 120 LEU A O 1
ATOM 913 N N . ALA A 1 121 ? -1.880 -4.458 15.294 1.00 83.75 121 ALA A N 1
ATOM 914 C CA . ALA A 1 121 ? -0.897 -5.381 14.735 1.00 83.75 121 ALA A CA 1
ATOM 915 C C . ALA A 1 121 ? -0.855 -6.706 15.510 1.00 83.75 121 ALA A C 1
ATOM 917 O O . ALA A 1 121 ? -0.808 -7.771 14.896 1.00 83.75 121 ALA A O 1
ATOM 918 N N . ALA A 1 122 ? -0.946 -6.654 16.843 1.00 82.38 122 ALA A N 1
ATOM 919 C CA . ALA A 1 122 ? -1.024 -7.844 17.683 1.00 82.38 122 ALA A CA 1
ATOM 920 C C . ALA A 1 122 ? -2.306 -8.654 17.424 1.00 82.38 122 ALA A C 1
ATOM 922 O O . ALA A 1 122 ? -2.238 -9.873 17.277 1.00 82.38 122 ALA A O 1
ATOM 923 N N . LYS A 1 123 ? -3.470 -7.997 17.316 1.00 82.44 123 LYS A N 1
ATOM 924 C CA . LYS A 1 123 ? -4.748 -8.672 17.018 1.00 82.44 123 LYS A CA 1
ATOM 925 C C . LYS A 1 123 ? -4.756 -9.302 15.628 1.00 82.44 123 LYS A C 1
ATOM 927 O O . LYS A 1 123 ? -5.128 -10.463 15.494 1.00 82.44 123 LYS A O 1
ATOM 932 N N . VAL A 1 124 ? -4.284 -8.570 14.620 1.00 82.81 124 VAL A N 1
ATOM 933 C CA . VAL A 1 124 ? -4.196 -9.062 13.241 1.00 82.81 124 VAL A CA 1
ATOM 934 C C . VAL A 1 124 ? -3.234 -10.247 13.151 1.00 82.81 124 VAL A C 1
ATOM 936 O O . VAL A 1 124 ? -3.602 -11.257 12.568 1.00 82.81 124 VAL A O 1
ATOM 939 N N . ALA A 1 125 ? -2.054 -10.183 13.781 1.00 74.88 125 ALA A N 1
ATOM 940 C CA . ALA A 1 125 ? -1.081 -11.282 13.767 1.00 74.88 125 ALA A CA 1
ATOM 941 C C . ALA A 1 125 ? -1.599 -12.571 14.435 1.00 74.88 125 ALA A C 1
ATOM 943 O O . ALA A 1 125 ? -1.244 -13.672 14.007 1.00 74.88 125 ALA A O 1
ATOM 944 N N . VAL A 1 126 ? -2.436 -12.442 15.471 1.00 75.44 126 VAL A N 1
ATOM 945 C CA . VAL A 1 126 ? -3.097 -13.577 16.134 1.00 75.44 126 VAL A CA 1
ATOM 946 C C . VAL A 1 126 ? -4.200 -14.173 15.254 1.00 75.44 126 VAL A C 1
ATOM 948 O O . VAL A 1 126 ? -4.307 -15.392 15.158 1.00 75.44 126 VAL A O 1
ATOM 951 N N . GLU A 1 127 ? -5.000 -13.338 14.591 1.00 72.94 127 GLU A N 1
ATOM 952 C CA . GLU A 1 127 ? -6.134 -13.773 13.765 1.00 72.94 127 GLU A CA 1
ATOM 953 C C . GLU A 1 127 ? -5.696 -14.420 12.444 1.00 72.94 127 GLU A C 1
ATOM 955 O O . GLU A 1 127 ? -6.304 -15.387 11.987 1.00 72.94 127 GLU A O 1
ATOM 960 N N . THR A 1 128 ? -4.600 -13.946 11.853 1.00 74.69 128 THR A N 1
ATOM 961 C CA . THR A 1 128 ? -4.050 -14.492 10.607 1.00 74.69 128 THR A CA 1
ATOM 962 C C . THR A 1 128 ? -3.038 -15.620 10.825 1.00 74.69 128 THR A C 1
ATOM 964 O O . THR A 1 128 ? -2.461 -16.119 9.860 1.00 74.69 128 THR A O 1
ATOM 967 N N . GLY A 1 129 ? -2.799 -16.035 12.075 1.00 71.69 129 GLY A N 1
ATOM 968 C CA . GLY A 1 129 ? -1.921 -17.165 12.391 1.00 71.69 129 GLY A CA 1
ATOM 969 C C . GLY A 1 129 ? -0.457 -16.948 11.993 1.00 71.69 129 GLY A C 1
ATOM 970 O O . GLY A 1 129 ? 0.208 -17.893 11.577 1.00 71.69 129 GLY A O 1
ATOM 971 N N . GLY A 1 130 ? 0.045 -15.712 12.098 1.00 74.00 130 GLY A N 1
ATOM 972 C CA . GLY A 1 130 ? 1.422 -15.354 11.739 1.00 74.00 130 GLY A CA 1
ATOM 973 C C . GLY A 1 130 ? 1.606 -14.812 10.318 1.00 74.00 130 GLY A C 1
ATOM 974 O O . GLY A 1 130 ? 2.718 -14.418 9.965 1.00 74.00 130 GLY A O 1
ATOM 975 N N . VAL A 1 131 ? 0.542 -14.723 9.511 1.00 75.81 131 VAL A N 1
ATOM 976 C CA . VAL A 1 131 ? 0.608 -14.004 8.232 1.00 75.81 131 VAL A CA 1
ATOM 977 C C . VAL A 1 131 ? 0.606 -12.504 8.518 1.00 75.81 131 VAL A C 1
ATOM 979 O O . VAL A 1 131 ? -0.395 -11.925 8.943 1.00 75.81 131 VAL A O 1
ATOM 982 N N . THR A 1 132 ? 1.747 -11.858 8.303 1.00 84.69 132 THR A N 1
ATOM 983 C CA . THR A 1 132 ? 1.876 -10.416 8.509 1.00 84.69 132 THR A CA 1
ATOM 984 C C . THR A 1 132 ? 1.093 -9.649 7.443 1.00 84.69 132 THR A C 1
ATOM 986 O O . THR A 1 132 ? 0.906 -10.112 6.317 1.00 84.69 132 THR A O 1
ATOM 989 N N . VAL A 1 133 ? 0.660 -8.432 7.778 1.00 81.06 133 VAL A N 1
ATOM 990 C CA . VAL A 1 133 ? 0.023 -7.518 6.812 1.00 81.06 133 VAL A CA 1
ATOM 991 C C . VAL A 1 133 ? 0.914 -7.320 5.583 1.00 81.06 133 VAL A C 1
ATOM 993 O O . VAL A 1 133 ? 0.418 -7.281 4.462 1.00 81.06 133 VAL A O 1
ATOM 996 N N . GLU A 1 134 ? 2.233 -7.268 5.776 1.00 86.19 134 GLU A N 1
ATOM 997 C CA . GLU A 1 134 ? 3.199 -7.187 4.683 1.00 86.19 134 GLU A CA 1
ATOM 998 C C . GLU A 1 134 ? 3.103 -8.382 3.730 1.00 86.19 134 GLU A C 1
ATOM 1000 O O . GLU A 1 134 ? 3.129 -8.186 2.519 1.00 86.19 134 GLU A O 1
ATOM 1005 N N . GLN A 1 135 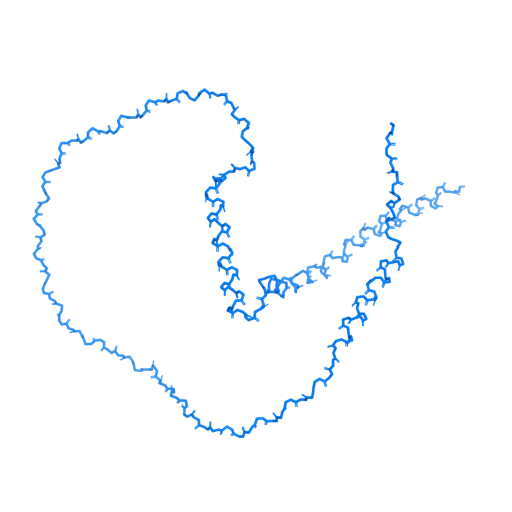? 2.949 -9.604 4.245 1.00 86.88 135 GLN A N 1
ATOM 1006 C CA . GLN A 1 135 ? 2.799 -10.795 3.412 1.00 86.88 135 GLN A CA 1
ATOM 1007 C C . GLN A 1 135 ? 1.516 -10.729 2.577 1.00 86.88 135 GLN A C 1
ATOM 1009 O O . GLN A 1 135 ? 1.557 -10.987 1.376 1.00 86.88 135 GLN A O 1
ATOM 1014 N N . ILE A 1 136 ? 0.406 -10.287 3.172 1.00 89.06 136 ILE A N 1
ATOM 1015 C CA . ILE A 1 136 ? -0.879 -10.128 2.474 1.00 89.06 136 ILE A CA 1
ATOM 1016 C C . ILE A 1 136 ? -0.770 -9.060 1.383 1.00 89.06 136 ILE A C 1
ATOM 1018 O O . ILE A 1 136 ? -1.172 -9.286 0.240 1.00 89.06 136 ILE A O 1
ATOM 1022 N N . VAL A 1 137 ? -0.196 -7.901 1.715 1.00 91.75 137 VAL A N 1
ATOM 1023 C CA . VAL A 1 137 ? 0.024 -6.800 0.768 1.00 91.75 137 VAL A CA 1
ATOM 1024 C C . VAL A 1 137 ? 0.963 -7.243 -0.347 1.00 91.75 137 VAL A C 1
ATOM 1026 O O . VAL A 1 137 ? 0.705 -6.983 -1.516 1.00 91.75 137 VAL A O 1
ATOM 1029 N N . ARG A 1 138 ? 2.031 -7.972 -0.028 1.00 90.12 138 ARG A N 1
ATOM 1030 C CA . ARG A 1 138 ? 2.969 -8.506 -1.015 1.00 90.12 138 ARG A CA 1
ATOM 1031 C C . ARG A 1 138 ? 2.291 -9.510 -1.940 1.00 90.12 138 ARG A C 1
ATOM 1033 O O . ARG A 1 138 ? 2.490 -9.434 -3.149 1.00 90.12 138 ARG A O 1
ATOM 1040 N N . GLU A 1 139 ? 1.479 -10.418 -1.413 1.00 93.62 139 GLU A N 1
ATOM 1041 C CA . GLU A 1 139 ? 0.724 -11.394 -2.204 1.00 93.62 139 GLU A CA 1
ATOM 1042 C C . GLU A 1 139 ? -0.281 -10.727 -3.149 1.00 93.62 139 GLU A C 1
ATOM 1044 O O . GLU A 1 139 ? -0.409 -11.148 -4.300 1.00 93.62 139 GLU A O 1
ATOM 1049 N N . THR A 1 140 ? -0.926 -9.642 -2.714 1.00 90.50 140 THR A N 1
ATOM 1050 C CA . THR A 1 140 ? -1.903 -8.902 -3.530 1.00 90.50 140 THR A CA 1
ATOM 1051 C C . THR A 1 140 ? -1.270 -7.915 -4.511 1.00 90.50 140 THR A C 1
ATOM 1053 O O . THR A 1 140 ? -1.751 -7.781 -5.635 1.00 90.50 140 THR A O 1
ATOM 1056 N N . VAL A 1 141 ? -0.174 -7.246 -4.145 1.00 95.19 141 VAL A N 1
ATOM 1057 C CA . VAL A 1 141 ? 0.488 -6.226 -4.982 1.00 95.19 141 VAL A CA 1
ATOM 1058 C C . VAL A 1 141 ? 1.433 -6.849 -6.014 1.00 95.19 141 VAL A C 1
ATOM 1060 O O . VAL A 1 141 ? 1.569 -6.324 -7.120 1.00 95.19 141 VAL A O 1
ATOM 1063 N N . ARG A 1 142 ? 2.046 -8.004 -5.720 1.00 96.06 142 ARG A N 1
ATOM 1064 C CA . ARG A 1 142 ? 2.958 -8.712 -6.638 1.00 96.06 142 ARG A CA 1
ATOM 1065 C C . ARG A 1 142 ? 2.387 -8.949 -8.049 1.00 96.06 142 ARG A C 1
ATOM 1067 O O . ARG A 1 142 ? 3.116 -8.671 -9.002 1.00 96.06 142 ARG A O 1
ATOM 1074 N N . PRO A 1 143 ? 1.150 -9.449 -8.248 1.00 95.75 143 PRO A N 1
ATOM 1075 C CA . PRO A 1 143 ? 0.611 -9.637 -9.597 1.00 95.75 143 PRO A CA 1
ATOM 1076 C C . PRO A 1 143 ? 0.391 -8.316 -10.345 1.00 95.75 143 PRO A C 1
ATOM 1078 O O . PRO A 1 143 ? 0.634 -8.266 -11.547 1.00 95.75 143 PRO A O 1
ATOM 1081 N N . LEU A 1 144 ? -0.003 -7.246 -9.647 1.00 96.56 144 LEU A N 1
ATOM 1082 C CA . LEU A 1 144 ? -0.240 -5.931 -10.253 1.00 96.56 144 LEU A CA 1
ATOM 1083 C C . LEU A 1 144 ? 1.064 -5.291 -10.735 1.00 96.56 144 LEU A C 1
ATOM 1085 O O . LEU A 1 144 ? 1.131 -4.774 -11.847 1.00 96.56 144 LEU A O 1
ATOM 1089 N N . VAL A 1 145 ? 2.118 -5.372 -9.917 1.00 95.62 145 VAL A N 1
ATOM 1090 C CA . VAL A 1 145 ? 3.446 -4.868 -10.288 1.00 95.62 145 VAL A CA 1
ATOM 1091 C C . VAL A 1 145 ? 4.026 -5.677 -11.443 1.00 95.62 145 VAL A C 1
ATOM 1093 O O . VAL A 1 145 ? 4.581 -5.086 -12.362 1.00 95.62 145 VAL A O 1
ATOM 1096 N N . ARG A 1 146 ? 3.864 -7.006 -11.449 1.00 96.12 146 ARG A N 1
ATOM 1097 C CA . ARG A 1 146 ? 4.328 -7.852 -12.558 1.00 96.12 146 ARG A CA 1
ATOM 1098 C C . ARG A 1 146 ? 3.653 -7.486 -13.878 1.00 96.12 146 ARG A C 1
ATOM 1100 O O . ARG A 1 146 ? 4.349 -7.212 -14.843 1.00 96.12 146 ARG A O 1
ATOM 1107 N N . ASP A 1 147 ? 2.323 -7.426 -13.898 1.00 97.06 147 ASP A N 1
ATOM 1108 C CA . ASP A 1 147 ? 1.561 -7.076 -15.102 1.00 97.06 147 ASP A CA 1
ATOM 1109 C C . ASP A 1 147 ? 1.938 -5.683 -15.632 1.00 97.06 147 ASP A C 1
ATOM 1111 O O . ASP A 1 147 ? 2.070 -5.474 -16.838 1.00 97.06 147 ASP A O 1
ATOM 1115 N N . TRP A 1 148 ? 2.182 -4.734 -14.728 1.00 96.19 148 TRP A N 1
ATOM 1116 C CA . TRP A 1 148 ? 2.660 -3.409 -15.098 1.00 96.19 148 TRP A CA 1
ATOM 1117 C C . TRP A 1 148 ? 4.078 -3.443 -15.683 1.00 96.19 148 TRP A C 1
ATOM 1119 O O . TRP A 1 148 ? 4.313 -2.875 -16.749 1.00 96.19 148 TRP A O 1
ATOM 1129 N N . VAL A 1 149 ? 5.021 -4.127 -15.028 1.00 95.44 149 VAL A N 1
ATOM 1130 C CA . VAL A 1 149 ? 6.399 -4.265 -15.525 1.00 95.44 149 VAL A CA 1
ATOM 1131 C C . VAL A 1 149 ? 6.397 -4.937 -16.899 1.00 95.44 149 VAL A C 1
ATOM 1133 O O . VAL A 1 149 ? 7.008 -4.408 -17.821 1.00 95.44 149 VAL A O 1
ATOM 1136 N N . ASP A 1 150 ? 5.643 -6.016 -17.091 1.00 95.50 150 ASP A N 1
ATOM 1137 C CA . ASP A 1 150 ? 5.572 -6.725 -18.373 1.00 95.50 150 ASP A CA 1
ATOM 1138 C C . ASP A 1 150 ? 5.038 -5.829 -19.506 1.00 95.50 150 ASP A C 1
ATOM 1140 O O . ASP A 1 150 ? 5.516 -5.891 -20.639 1.00 95.50 150 ASP A O 1
ATOM 1144 N N . LYS A 1 151 ? 4.077 -4.947 -19.204 1.00 95.81 151 LYS A N 1
ATOM 1145 C CA . LYS A 1 151 ? 3.485 -4.021 -20.184 1.00 95.81 151 LYS A CA 1
ATOM 1146 C C . LYS A 1 151 ? 4.345 -2.794 -20.472 1.00 95.81 151 LYS A C 1
ATOM 1148 O O . LYS A 1 151 ? 4.308 -2.276 -21.588 1.00 95.81 151 LYS A O 1
ATOM 1153 N N . HIS A 1 152 ? 5.079 -2.295 -19.483 1.00 94.19 152 HIS A N 1
ATOM 1154 C CA . HIS A 1 152 ? 5.723 -0.982 -19.565 1.00 94.19 152 HIS A CA 1
ATOM 1155 C C . HIS A 1 152 ? 7.250 -1.036 -19.647 1.00 94.19 152 HIS A C 1
ATOM 1157 O O . HIS A 1 152 ? 7.853 -0.095 -20.163 1.00 94.19 152 HIS A O 1
ATOM 1163 N N . LEU A 1 153 ? 7.892 -2.118 -19.206 1.00 94.75 153 LEU A N 1
ATOM 1164 C CA . LEU A 1 153 ? 9.347 -2.267 -19.261 1.00 94.75 153 LEU A CA 1
ATOM 1165 C C . LEU A 1 153 ? 9.892 -2.365 -20.699 1.00 94.75 153 LEU A C 1
ATOM 1167 O O . LEU A 1 153 ? 10.842 -1.632 -20.990 1.00 94.75 153 LEU A O 1
ATOM 1171 N N . PRO A 1 154 ? 9.312 -3.166 -21.623 1.00 94.50 154 PRO A N 1
ATOM 1172 C CA . PRO A 1 154 ? 9.846 -3.289 -22.983 1.00 94.50 154 PRO A CA 1
ATOM 1173 C C . PRO A 1 154 ? 10.011 -1.946 -23.724 1.00 94.50 154 PRO A C 1
ATOM 1175 O O . PRO A 1 154 ? 11.129 -1.645 -24.152 1.00 94.50 154 PRO A O 1
ATOM 1178 N N . PRO A 1 155 ? 8.989 -1.064 -23.801 1.00 93.81 155 PRO A N 1
ATOM 1179 C CA . PRO A 1 155 ? 9.134 0.205 -24.515 1.00 93.81 155 PRO A CA 1
ATOM 1180 C C . PRO A 1 155 ? 10.106 1.185 -23.836 1.00 93.81 155 PRO A C 1
ATOM 1182 O O . PRO A 1 155 ? 10.684 2.047 -24.504 1.00 93.81 155 PRO A O 1
ATOM 1185 N N . MET A 1 156 ? 10.310 1.091 -22.515 1.00 91.12 156 MET A N 1
ATOM 1186 C CA . MET A 1 156 ? 11.299 1.922 -21.818 1.00 91.12 156 MET A CA 1
ATOM 1187 C C . MET A 1 156 ? 12.729 1.518 -22.183 1.00 91.12 156 MET A C 1
ATOM 1189 O O . MET A 1 156 ? 13.559 2.390 -22.451 1.00 91.12 156 MET A O 1
ATOM 1193 N N . VAL A 1 157 ? 12.999 0.212 -22.229 1.00 92.44 157 VAL A N 1
ATOM 1194 C CA . VAL A 1 157 ? 14.321 -0.333 -22.559 1.00 92.44 157 VAL A CA 1
ATOM 1195 C C . VAL A 1 157 ? 14.673 -0.068 -24.021 1.00 92.44 157 VAL A C 1
ATOM 1197 O O . VAL A 1 157 ? 15.789 0.363 -24.293 1.00 92.44 157 VAL A O 1
ATOM 1200 N N . GLU A 1 158 ? 13.725 -0.207 -24.952 1.00 93.50 158 GLU A N 1
ATOM 1201 C CA . GLU A 1 158 ? 13.935 0.126 -26.370 1.00 93.50 158 GLU A CA 1
ATOM 1202 C C . GLU A 1 158 ? 14.380 1.583 -26.559 1.00 93.50 158 GLU A C 1
ATOM 1204 O O . GLU A 1 158 ? 15.371 1.851 -27.232 1.00 93.50 158 GLU A O 1
ATOM 1209 N N . ARG A 1 159 ? 13.717 2.535 -25.891 1.00 92.69 159 ARG A N 1
ATOM 1210 C CA . ARG A 1 159 ? 14.079 3.964 -25.953 1.00 92.69 159 ARG A CA 1
ATOM 1211 C C . ARG A 1 159 ? 15.433 4.292 -25.323 1.00 92.69 159 ARG A C 1
ATOM 1213 O O . ARG A 1 159 ? 15.994 5.349 -25.620 1.00 92.69 159 ARG A O 1
ATOM 1220 N N . LEU A 1 160 ? 15.900 3.482 -24.376 1.00 93.19 160 LEU A N 1
ATOM 1221 C CA . LEU A 1 160 ? 17.215 3.631 -23.748 1.00 93.19 160 LEU A CA 1
ATOM 1222 C C . LEU A 1 160 ? 18.300 3.018 -24.635 1.00 93.19 160 LEU A C 1
ATOM 1224 O O . LEU A 1 160 ? 19.263 3.705 -24.953 1.00 93.19 160 LEU A O 1
ATOM 1228 N N . LEU A 1 161 ? 18.087 1.796 -25.127 1.00 90.12 161 LEU A N 1
ATOM 1229 C CA . LEU A 1 161 ? 18.971 1.140 -26.091 1.00 90.12 161 LEU A CA 1
ATOM 1230 C C . LEU A 1 161 ? 19.142 1.966 -27.361 1.00 90.12 161 LEU A C 1
ATOM 1232 O O . LEU A 1 161 ? 20.256 2.096 -27.839 1.00 90.12 161 LEU A O 1
ATOM 1236 N N . GLN A 1 162 ? 18.071 2.555 -27.892 1.00 92.38 162 GLN A N 1
ATOM 1237 C CA . GLN A 1 162 ? 18.148 3.368 -29.104 1.00 92.38 162 GLN A CA 1
ATOM 1238 C C . GLN A 1 162 ? 19.022 4.615 -28.901 1.00 92.38 162 GLN A C 1
ATOM 1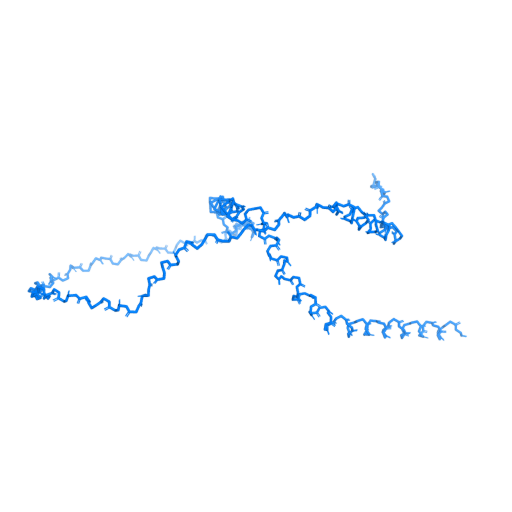240 O O . GLN A 1 162 ? 19.812 4.945 -29.779 1.00 92.38 162 GLN A O 1
ATOM 1245 N N . ARG A 1 163 ? 18.956 5.241 -27.716 1.00 91.00 163 ARG A N 1
ATOM 1246 C CA . ARG A 1 163 ? 19.836 6.358 -27.336 1.00 91.00 163 ARG A CA 1
ATOM 1247 C C . ARG A 1 163 ? 21.286 5.923 -27.125 1.00 91.00 163 ARG A C 1
ATOM 1249 O O . ARG A 1 163 ? 22.191 6.628 -27.556 1.00 91.00 163 ARG A O 1
ATOM 1256 N N . GLU A 1 164 ? 21.518 4.776 -26.490 1.00 93.12 164 GLU A N 1
ATOM 1257 C CA . GLU A 1 164 ? 22.879 4.250 -26.308 1.00 93.12 164 GLU A CA 1
ATOM 1258 C C . GLU A 1 164 ? 23.500 3.794 -27.633 1.00 93.12 164 GLU A C 1
ATOM 1260 O O . GLU A 1 164 ? 24.679 4.036 -27.874 1.00 93.12 164 GLU A O 1
ATOM 1265 N N . LEU A 1 165 ? 22.717 3.192 -28.533 1.00 90.56 165 LEU A N 1
ATOM 1266 C CA . LEU A 1 165 ? 23.201 2.783 -29.848 1.00 90.56 165 LEU A CA 1
ATOM 1267 C C . LEU A 1 165 ? 23.534 4.002 -30.709 1.00 90.56 165 LEU A C 1
ATOM 1269 O O . LEU A 1 165 ? 24.593 4.021 -31.321 1.00 90.56 165 LEU A O 1
ATOM 1273 N N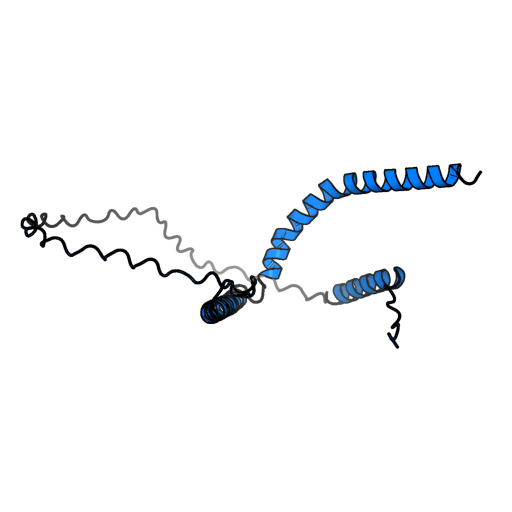 . GLU A 1 166 ? 22.679 5.029 -30.705 1.00 92.19 166 GLU A N 1
ATOM 1274 C CA . GLU A 1 166 ? 22.944 6.300 -31.387 1.00 92.19 166 GLU A CA 1
ATOM 1275 C C . GLU A 1 166 ? 24.250 6.927 -30.879 1.00 92.19 166 GLU A C 1
ATOM 1277 O O . GLU A 1 166 ? 25.136 7.241 -31.675 1.00 92.19 166 GLU A O 1
ATOM 1282 N N . LYS A 1 167 ? 24.439 6.967 -29.556 1.00 88.62 167 LYS A N 1
ATOM 1283 C CA . LYS A 1 167 ? 25.670 7.455 -28.927 1.00 88.62 167 LYS A CA 1
ATOM 1284 C C . LYS A 1 167 ? 26.905 6.633 -29.311 1.00 88.62 167 LYS A C 1
ATOM 1286 O O . LYS A 1 167 ? 27.935 7.214 -29.639 1.00 88.62 167 LYS A O 1
ATOM 1291 N N . ILE A 1 168 ? 26.822 5.301 -29.311 1.00 89.94 168 ILE A N 1
ATOM 1292 C CA . ILE A 1 168 ? 27.930 4.433 -29.747 1.00 89.94 168 ILE A CA 1
ATOM 1293 C C . ILE A 1 168 ? 28.223 4.648 -31.232 1.00 89.94 168 ILE A C 1
ATOM 1295 O O . ILE A 1 168 ? 29.387 4.685 -31.616 1.00 89.94 168 ILE A O 1
ATOM 1299 N N . THR A 1 169 ? 27.199 4.813 -32.073 1.00 90.44 169 THR A N 1
ATOM 1300 C CA . THR A 1 169 ? 27.402 5.057 -33.507 1.00 90.44 169 THR A CA 1
ATOM 1301 C C . THR A 1 169 ? 28.022 6.422 -33.783 1.00 90.44 169 THR A C 1
ATOM 1303 O O . THR A 1 169 ? 28.900 6.514 -34.634 1.00 90.44 169 THR A O 1
ATOM 1306 N N . GLU A 1 170 ? 27.641 7.463 -33.041 1.00 86.38 170 GLU A N 1
ATOM 1307 C CA . GLU A 1 170 ? 28.247 8.793 -33.138 1.00 86.38 170 GLU A CA 1
ATOM 1308 C C . GLU A 1 170 ? 29.698 8.777 -32.642 1.00 86.38 170 GLU A C 1
ATOM 1310 O O . GLU A 1 170 ? 30.588 9.317 -33.296 1.00 86.38 170 GLU A O 1
ATOM 1315 N N . GLN A 1 171 ? 29.966 8.067 -31.544 1.00 80.19 171 GLN A N 1
ATOM 1316 C CA . GLN A 1 171 ? 31.318 7.883 -31.023 1.00 80.19 171 GLN A CA 1
ATOM 1317 C C . GLN A 1 171 ? 32.199 7.074 -31.991 1.00 80.19 171 GLN A C 1
ATOM 1319 O O . GLN A 1 171 ? 33.337 7.453 -32.244 1.00 80.19 171 GLN A O 1
ATOM 1324 N N . ALA A 1 172 ? 31.663 6.009 -32.594 1.00 80.25 172 ALA A N 1
ATOM 1325 C CA . ALA A 1 172 ? 32.374 5.186 -33.572 1.00 80.25 172 ALA A CA 1
ATOM 1326 C C . ALA A 1 172 ? 32.604 5.904 -34.916 1.00 80.25 172 ALA A C 1
ATOM 1328 O O . ALA A 1 172 ? 33.571 5.593 -35.608 1.00 80.25 172 ALA A O 1
ATOM 1329 N N . MET A 1 173 ? 31.746 6.860 -35.299 1.00 74.06 173 MET A N 1
ATOM 1330 C CA . MET A 1 173 ? 31.958 7.708 -36.483 1.00 74.06 173 MET A CA 1
ATOM 1331 C C . MET A 1 173 ? 32.870 8.914 -36.210 1.00 74.06 173 MET A C 1
ATOM 1333 O O . MET A 1 173 ? 33.453 9.441 -37.153 1.00 74.06 173 MET A O 1
ATOM 1337 N N . GLY A 1 174 ? 32.999 9.353 -34.955 1.00 68.88 174 GLY A N 1
ATOM 1338 C CA . GLY A 1 174 ? 33.877 10.455 -34.549 1.00 68.88 174 GLY A CA 1
ATOM 1339 C C . GLY A 1 174 ? 35.344 10.067 -34.318 1.00 68.88 174 GLY A C 1
ATOM 1340 O O . GLY A 1 174 ? 36.190 10.954 -34.230 1.00 68.88 174 GLY A O 1
ATOM 1341 N N . GLU A 1 175 ? 35.662 8.771 -34.232 1.00 56.34 175 GLU A N 1
ATOM 1342 C CA . GLU A 1 175 ? 37.031 8.245 -34.071 1.00 56.34 175 GLU A CA 1
ATOM 1343 C C . GLU A 1 175 ? 37.752 7.941 -35.405 1.00 56.34 175 GLU A C 1
ATOM 1345 O O . GLU A 1 175 ? 38.675 7.123 -35.442 1.00 56.34 175 GLU A O 1
ATOM 1350 N N . HIS A 1 176 ? 37.369 8.595 -36.507 1.00 45.25 176 HIS A N 1
ATOM 1351 C CA . HIS A 1 176 ? 37.987 8.398 -37.824 1.00 45.25 176 HIS A CA 1
ATOM 1352 C C . HIS A 1 176 ? 38.304 9.709 -38.549 1.00 45.25 176 HIS A C 1
ATOM 1354 O O . HIS A 1 176 ? 39.265 9.687 -39.358 1.00 45.25 176 HIS A O 1
#

Radius of gyration: 36.39 Å; chains: 1; bounding box: 95×82×65 Å

Secondary structure (DSSP, 8-state):
------------HHHHHHHHHHHHHHHGGG---PPPPPPPPPPP--------TT-------PPPPPPPPPPPPPPPPPS---------------------TT--S-HHHHHHHHHHHHHHHHHHHHHTTT--HHHHHHHHHHHHHHHHHHHHHHHHHHHHHHHHHHHHHHHHHHT-

Foldseek 3Di:
DDDDPPPPPPDPPVNVVVVVVVVVVVVVVPPDPDDDDDDDDDDDPPDDPPPPPPPPPPPPPPPDDPDDDDDDDDDDDDDDDPDPPPDPPPPPPPPPDPPPPVPPDDPVRVVVVVVVVVVVQVVVCVVVVNCGPVNVCCVVCVVVVVVCCVVPVVVVVVVVVVVVVVVVVVVVVVVD

Sequence (176 aa):
MVAGSKNEEEPSIEEILSSIRQIISDDDAAADPSPPPPPPAPAKEESVDAIELTQRVEPERKAAPPPPPPPPPPPPPPPPKEEPKRREEVVVDLREPEEDMDSILTETAENAALEAFTELAAKVAVETGGVTVEQIVRETVRPLVRDWVDKHLPPMVERLLQRELEKITEQAMGEH